Protein AF-A0A9D1WAW7-F1 (afdb_monomer_lite)

Sequence (140 aa):
MKHTKSDRIQVIIAYILGCIFFIIWVLHLYSKIKEDHTSNSPEATPSENVYSSNSSTNSIKWLYGKWKCSTPYGSMYLIIDATTITEMVGNEVNNASYSIKNGVLYAKYRGDGGISTSYPLDINNQRIGAGDGYWYTKMN

Radius of gyration: 22.23 Å; chains: 1; bounding box: 55×31×69 Å

Structure (mmCIF, N/CA/C/O backbone):
data_AF-A0A9D1WAW7-F1
#
_entry.id   AF-A0A9D1WAW7-F1
#
loop_
_atom_site.group_PDB
_atom_site.id
_atom_site.type_symbol
_atom_site.label_atom_id
_atom_site.label_alt_id
_atom_site.label_comp_id
_atom_site.label_asym_id
_atom_site.label_entity_id
_atom_site.label_seq_id
_atom_site.pdbx_PDB_ins_code
_atom_site.Cartn_x
_atom_site.Cartn_y
_atom_site.Cartn_z
_atom_site.occupancy
_atom_site.B_iso_or_equiv
_atom_site.auth_seq_id
_atom_site.auth_comp_id
_atom_site.auth_asym_id
_atom_site.auth_atom_id
_atom_site.pdbx_PDB_model_num
ATOM 1 N N . MET A 1 1 ? 18.675 10.480 -51.623 1.00 48.12 1 MET A N 1
ATOM 2 C CA . MET A 1 1 ? 17.213 10.681 -51.529 1.00 48.12 1 MET A CA 1
ATOM 3 C C . MET A 1 1 ? 16.947 11.529 -50.291 1.00 48.12 1 MET A C 1
ATOM 5 O O . MET A 1 1 ? 17.287 11.099 -49.198 1.00 48.12 1 MET A O 1
ATOM 9 N N . LYS A 1 2 ? 16.527 12.790 -50.461 1.00 50.66 2 LYS A N 1
ATOM 10 C CA . LYS A 1 2 ? 16.333 13.745 -49.356 1.00 50.66 2 LYS A CA 1
ATOM 11 C C . LYS A 1 2 ? 15.038 13.382 -48.623 1.00 50.66 2 LYS A C 1
ATOM 13 O O . LYS A 1 2 ? 13.974 13.670 -49.151 1.00 50.66 2 LYS A O 1
ATOM 18 N N . HIS A 1 3 ? 15.118 12.773 -47.440 1.00 53.75 3 HIS A N 1
ATOM 19 C CA . HIS A 1 3 ? 13.953 12.700 -46.555 1.00 53.75 3 HIS A CA 1
ATOM 20 C C . HIS A 1 3 ? 13.754 14.075 -45.925 1.00 53.75 3 HIS A C 1
ATOM 22 O O . HIS A 1 3 ? 14.550 14.548 -45.109 1.00 53.75 3 HIS A O 1
ATOM 28 N N . THR A 1 4 ? 12.740 14.769 -46.415 1.00 57.72 4 THR A N 1
ATOM 29 C CA . THR A 1 4 ? 12.418 16.143 -46.074 1.00 57.72 4 THR A CA 1
ATOM 30 C C . THR A 1 4 ? 11.863 16.215 -44.661 1.00 57.72 4 THR A C 1
ATOM 32 O O . THR A 1 4 ? 10.975 15.463 -44.280 1.00 57.72 4 THR A O 1
ATOM 35 N N . LYS A 1 5 ? 12.362 17.179 -43.882 1.00 56.59 5 LYS A N 1
ATOM 36 C CA . LYS A 1 5 ? 11.914 17.557 -42.527 1.00 56.59 5 LYS A CA 1
ATOM 37 C C . LYS A 1 5 ? 10.376 17.618 -42.374 1.00 56.59 5 LYS A C 1
ATOM 39 O O . LYS A 1 5 ? 9.871 17.431 -41.274 1.00 56.59 5 LYS A O 1
ATOM 44 N N . SER A 1 6 ? 9.662 17.830 -43.485 1.00 60.94 6 SER A N 1
ATOM 45 C CA . SER A 1 6 ? 8.203 17.773 -43.629 1.00 60.94 6 SER A CA 1
ATOM 46 C C . SER A 1 6 ? 7.583 16.429 -43.208 1.00 60.94 6 SER A C 1
ATOM 48 O O . SER A 1 6 ? 6.613 16.436 -42.455 1.00 60.94 6 SER A O 1
ATOM 50 N N . ASP A 1 7 ? 8.183 15.288 -43.559 1.00 66.06 7 ASP A N 1
ATOM 51 C CA . ASP A 1 7 ? 7.614 13.956 -43.285 1.00 66.06 7 ASP A CA 1
ATOM 52 C C . ASP A 1 7 ? 7.608 13.649 -41.782 1.00 66.06 7 ASP A C 1
ATOM 54 O O . ASP A 1 7 ? 6.654 13.103 -41.234 1.00 66.06 7 ASP A O 1
ATOM 58 N N . ARG A 1 8 ? 8.667 14.069 -41.077 1.00 68.88 8 ARG A N 1
ATOM 59 C CA . ARG A 1 8 ? 8.799 13.874 -39.624 1.00 68.88 8 ARG A CA 1
ATOM 60 C C . ARG A 1 8 ? 7.802 14.739 -38.851 1.00 68.88 8 ARG A C 1
ATOM 62 O O . ARG A 1 8 ? 7.295 14.307 -37.823 1.00 68.88 8 ARG A O 1
ATOM 69 N N . ILE A 1 9 ? 7.500 15.935 -39.357 1.00 71.69 9 ILE A N 1
ATOM 70 C CA . ILE A 1 9 ? 6.492 16.829 -38.771 1.00 71.69 9 ILE A CA 1
ATOM 71 C C . ILE A 1 9 ? 5.089 16.248 -38.972 1.00 71.69 9 ILE A C 1
ATOM 73 O O . ILE A 1 9 ? 4.294 16.266 -38.037 1.00 71.69 9 ILE A O 1
ATOM 77 N N . GLN A 1 10 ? 4.796 15.664 -40.138 1.00 73.69 10 GLN A N 1
ATOM 78 C CA . GLN A 1 10 ? 3.506 15.013 -40.380 1.00 73.69 10 GLN A CA 1
ATOM 79 C C . GLN A 1 10 ? 3.266 13.810 -39.461 1.00 73.69 10 GLN A C 1
ATOM 81 O O . GLN A 1 10 ? 2.165 13.658 -38.940 1.00 73.69 10 GLN A O 1
ATOM 86 N N . VAL A 1 11 ? 4.299 13.008 -39.182 1.00 76.00 11 VAL A N 1
ATOM 87 C CA . VAL A 1 11 ? 4.214 11.881 -38.233 1.00 76.00 11 VAL A CA 1
ATOM 88 C C . VAL A 1 11 ? 3.921 12.370 -36.811 1.00 76.00 11 VAL A C 1
ATOM 90 O O . VAL A 1 11 ? 3.091 11.787 -36.118 1.00 76.00 11 VAL A O 1
ATOM 93 N N . ILE A 1 12 ? 4.553 13.468 -36.384 1.00 79.44 12 ILE A N 1
ATOM 94 C CA . ILE A 1 12 ? 4.315 14.060 -35.060 1.00 79.44 12 ILE A CA 1
ATOM 95 C C . ILE A 1 12 ? 2.891 14.620 -34.963 1.00 79.44 12 ILE A C 1
ATOM 97 O O . ILE A 1 12 ? 2.213 14.386 -33.967 1.00 79.44 12 ILE A O 1
ATOM 101 N N . ILE A 1 13 ? 2.406 15.306 -36.001 1.00 80.88 13 ILE A N 1
ATOM 102 C CA . ILE A 1 13 ? 1.034 15.829 -36.036 1.00 80.88 13 ILE A CA 1
ATOM 103 C C . ILE A 1 13 ? 0.020 14.678 -36.005 1.00 80.88 13 ILE A C 1
ATOM 105 O O . ILE A 1 13 ? -0.926 14.731 -35.224 1.00 80.88 13 ILE A O 1
ATOM 109 N N . ALA A 1 14 ? 0.235 13.614 -36.782 1.00 81.25 14 ALA A N 1
ATOM 110 C CA . ALA A 1 14 ? -0.627 12.432 -36.773 1.00 81.25 14 ALA A CA 1
ATOM 111 C C . ALA A 1 14 ? -0.656 11.748 -35.395 1.00 81.25 14 ALA A C 1
ATOM 113 O O . ALA A 1 14 ? -1.723 11.354 -34.927 1.00 81.25 14 ALA A O 1
ATOM 114 N N . TYR A 1 15 ? 0.491 11.669 -34.715 1.00 85.12 15 TYR A N 1
ATOM 115 C CA . TYR A 1 15 ? 0.584 11.132 -33.359 1.00 85.12 15 TYR A CA 1
ATOM 116 C C . TYR A 1 15 ? -0.177 11.995 -32.342 1.00 85.12 15 TYR A C 1
ATOM 118 O O . TYR A 1 15 ? -0.980 11.470 -31.575 1.00 85.12 15 TYR A O 1
ATOM 126 N N . ILE A 1 16 ? 0.003 13.321 -32.377 1.00 85.88 16 ILE A N 1
ATOM 127 C CA . ILE A 1 16 ? -0.704 14.256 -31.486 1.00 85.88 16 ILE A CA 1
ATOM 128 C C . ILE A 1 16 ? -2.218 14.162 -31.696 1.00 85.88 16 ILE A C 1
ATOM 130 O O . ILE A 1 16 ? -2.967 14.078 -30.723 1.00 85.88 16 ILE A O 1
ATOM 134 N N . LEU A 1 17 ? -2.677 14.125 -32.951 1.00 85.69 17 LEU A N 1
ATOM 135 C CA . LEU A 1 17 ? -4.096 13.960 -33.264 1.00 85.69 17 LEU A CA 1
ATOM 136 C C . LEU A 1 17 ? -4.626 12.618 -32.744 1.00 85.69 17 LEU A C 1
ATOM 138 O O . LEU A 1 17 ? -5.684 12.593 -32.119 1.00 85.69 17 LEU A O 1
ATOM 142 N N . GLY A 1 18 ? -3.872 11.527 -32.905 1.00 85.56 18 GLY A N 1
ATOM 143 C CA . GLY A 1 18 ? -4.213 10.220 -32.336 1.00 85.56 18 GLY A CA 1
ATOM 144 C C . GLY A 1 18 ? -4.352 10.245 -30.810 1.00 85.56 18 GLY A C 1
ATOM 145 O O . GLY A 1 18 ? -5.332 9.727 -30.275 1.00 85.56 18 GLY A O 1
ATOM 146 N N . CYS A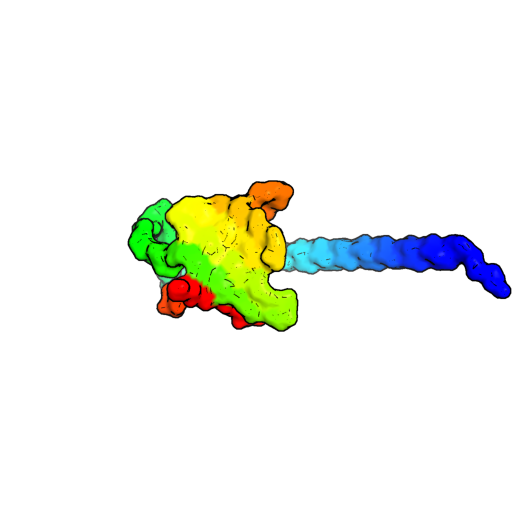 1 19 ? -3.433 10.910 -30.103 1.00 84.38 19 CYS A N 1
ATOM 147 C CA . CYS A 1 19 ? -3.517 11.086 -28.652 1.00 84.38 19 CYS A CA 1
ATOM 148 C C . CYS A 1 19 ? -4.753 11.896 -28.236 1.00 84.38 19 CYS A C 1
ATOM 150 O O . CYS A 1 19 ? -5.418 11.530 -27.270 1.00 84.38 19 CYS A O 1
ATOM 152 N N . ILE A 1 20 ? -5.103 12.959 -28.968 1.00 87.44 20 ILE A N 1
ATOM 153 C CA . ILE A 1 20 ? -6.302 13.765 -28.688 1.00 87.44 20 ILE A CA 1
ATOM 154 C C . ILE A 1 20 ? -7.574 12.929 -28.876 1.00 87.44 20 ILE A C 1
ATOM 156 O O . ILE A 1 20 ? -8.439 12.937 -28.002 1.00 87.44 20 ILE A O 1
ATOM 160 N N . PHE A 1 21 ? -7.680 12.160 -29.965 1.00 83.88 21 PHE A N 1
ATOM 161 C CA . PHE A 1 21 ? -8.817 11.259 -30.185 1.00 83.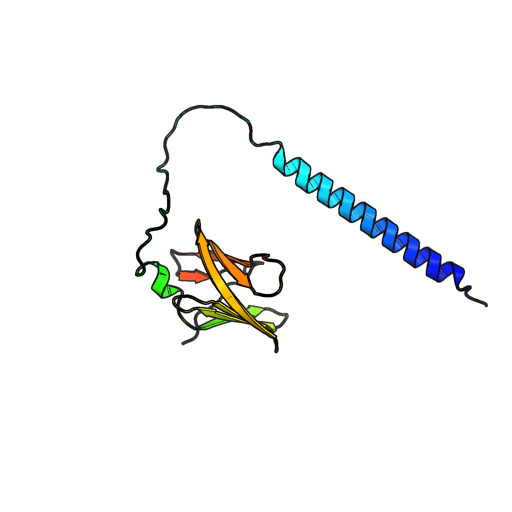88 21 PHE A CA 1
ATOM 162 C C . PHE A 1 21 ? -8.933 10.196 -29.089 1.00 83.88 21 PHE A C 1
ATOM 164 O O . PHE A 1 21 ? -10.037 9.925 -28.616 1.00 83.88 21 PHE A O 1
ATOM 171 N N . PHE A 1 22 ? -7.807 9.640 -28.637 1.00 82.56 22 PHE A N 1
ATOM 172 C CA . PHE A 1 22 ? -7.783 8.683 -27.535 1.00 82.56 22 PHE A CA 1
ATOM 173 C C . PHE A 1 22 ? -8.264 9.311 -26.218 1.00 82.56 22 PHE A C 1
ATOM 175 O O . PHE A 1 22 ? -9.098 8.726 -25.532 1.00 82.56 22 PHE A O 1
ATOM 182 N N . ILE A 1 23 ? -7.824 10.533 -25.895 1.00 85.19 23 ILE A N 1
ATOM 183 C CA . ILE A 1 23 ? -8.267 11.263 -24.695 1.00 85.19 23 ILE A CA 1
ATOM 184 C C . ILE A 1 23 ? -9.771 11.569 -24.755 1.00 85.19 23 ILE A C 1
ATOM 186 O O . ILE A 1 23 ? -10.471 11.365 -23.764 1.00 85.19 23 ILE A O 1
ATOM 190 N N . ILE A 1 24 ? -10.291 12.007 -25.908 1.00 83.81 24 ILE A N 1
ATOM 191 C CA . ILE A 1 24 ? -11.731 12.257 -26.093 1.00 83.81 24 ILE A CA 1
ATOM 192 C C . ILE A 1 24 ? -12.529 10.960 -25.916 1.00 83.81 24 ILE A C 1
ATOM 194 O O . ILE A 1 24 ? -13.557 10.966 -25.242 1.00 83.81 24 ILE A O 1
ATOM 198 N N . TRP A 1 25 ? -12.053 9.844 -26.472 1.00 82.75 25 TRP A N 1
ATOM 199 C CA . TRP A 1 25 ? -12.703 8.540 -26.333 1.00 82.75 25 TRP A CA 1
ATOM 200 C C . TRP A 1 25 ? -12.724 8.053 -24.877 1.00 82.75 25 TRP A C 1
ATOM 202 O O . TRP A 1 25 ? -13.775 7.635 -24.391 1.00 82.75 25 TRP A O 1
ATOM 212 N N . VAL A 1 26 ? -11.608 8.187 -24.152 1.00 80.06 26 VAL A N 1
ATOM 213 C CA . VAL A 1 26 ? -11.519 7.857 -22.719 1.00 80.06 26 VAL A CA 1
ATOM 214 C C . VAL A 1 26 ? -12.461 8.736 -21.893 1.00 80.06 26 VAL A C 1
ATOM 216 O O . VAL A 1 26 ? -13.186 8.216 -21.048 1.00 80.06 26 VAL A O 1
ATOM 219 N N . LEU A 1 27 ? -12.529 10.044 -22.161 1.00 75.06 27 LEU A N 1
ATOM 220 C CA . LEU A 1 27 ? -13.482 10.943 -21.499 1.00 75.06 27 LEU A CA 1
ATOM 221 C C . LEU A 1 27 ? -14.939 10.542 -21.776 1.00 75.06 27 LEU A C 1
ATOM 223 O O . LEU A 1 27 ? -15.752 10.541 -20.855 1.00 75.06 27 LEU A O 1
ATOM 227 N N . HIS A 1 28 ? -15.270 10.150 -23.009 1.00 67.56 28 HIS A N 1
ATOM 228 C CA . HIS A 1 28 ? -16.613 9.677 -23.362 1.00 67.56 28 HIS A CA 1
ATOM 229 C C . HIS A 1 28 ? -16.981 8.377 -22.632 1.00 67.56 28 HIS A C 1
ATOM 231 O O . HIS A 1 28 ? -18.109 8.226 -22.160 1.00 67.56 28 HIS A O 1
ATOM 237 N N . LEU A 1 29 ? -16.023 7.454 -22.495 1.00 69.31 29 LEU A N 1
ATOM 238 C CA . LEU A 1 29 ? -16.196 6.220 -21.731 1.00 69.31 29 LEU A CA 1
ATOM 239 C C . LEU A 1 29 ? -16.419 6.509 -20.239 1.00 69.31 29 LEU A C 1
ATOM 241 O O . LEU A 1 29 ? -17.311 5.924 -19.630 1.00 69.31 29 LEU A O 1
ATOM 245 N N . TYR A 1 30 ? -15.672 7.456 -19.668 1.00 65.06 30 TYR A N 1
ATOM 246 C CA . TYR A 1 30 ? -15.841 7.889 -18.278 1.00 65.06 30 TYR A CA 1
ATOM 247 C C . TYR A 1 30 ? -17.189 8.575 -18.020 1.00 65.06 30 TYR A C 1
ATOM 249 O O . TYR A 1 30 ? -17.793 8.348 -16.971 1.00 65.06 30 TYR A O 1
ATOM 257 N N . SER A 1 31 ? -17.693 9.381 -18.960 1.00 62.34 31 SER A N 1
ATOM 258 C CA . SER A 1 31 ? -19.015 10.013 -18.840 1.00 62.34 31 SER A CA 1
ATOM 259 C C . SER A 1 31 ? -20.150 8.988 -18.868 1.00 62.34 31 SER A C 1
ATOM 261 O O . SER A 1 31 ? -21.093 9.107 -18.091 1.00 62.34 31 SER A O 1
ATOM 263 N N . LYS A 1 32 ? -20.031 7.928 -19.680 1.00 53.03 32 LYS A N 1
ATOM 264 C CA . LYS A 1 32 ? -21.042 6.861 -19.772 1.00 53.03 32 LYS A CA 1
ATOM 265 C C . LYS A 1 32 ? -21.195 6.050 -18.478 1.00 53.03 32 LYS A C 1
ATOM 267 O O . LYS A 1 32 ? -22.260 5.503 -18.229 1.00 53.03 32 LYS A O 1
ATOM 272 N N . ILE A 1 33 ? -20.161 6.007 -17.635 1.00 55.56 33 ILE A N 1
ATOM 273 C CA . ILE A 1 33 ? -20.196 5.319 -16.333 1.00 55.56 33 ILE A CA 1
ATOM 274 C C . ILE A 1 33 ? -20.946 6.148 -15.271 1.00 55.56 33 ILE A C 1
ATOM 276 O O . ILE A 1 33 ? -21.414 5.595 -14.281 1.00 55.56 33 ILE A O 1
ATOM 280 N N . LYS A 1 34 ? -21.109 7.467 -15.459 1.00 52.03 34 LYS A N 1
ATOM 281 C CA . LYS A 1 34 ? -21.796 8.327 -14.480 1.00 52.03 34 LYS A CA 1
ATOM 282 C C . LYS A 1 34 ? -23.321 8.372 -14.623 1.00 52.03 34 LYS A C 1
ATOM 284 O O . LYS A 1 34 ? -23.966 8.834 -13.688 1.00 52.03 34 LYS A O 1
ATOM 289 N N . GLU A 1 35 ? -23.894 7.902 -15.732 1.00 49.16 35 GLU A N 1
ATOM 290 C CA . GLU A 1 35 ? -25.340 8.034 -15.991 1.00 49.16 35 GLU A CA 1
ATOM 291 C C . GLU A 1 35 ? -26.198 6.808 -15.619 1.00 49.16 35 GLU A C 1
ATOM 293 O O . GLU A 1 35 ? -27.418 6.911 -15.673 1.00 49.16 35 GLU A O 1
ATOM 298 N N . ASP A 1 36 ? -25.624 5.683 -15.171 1.00 44.59 36 ASP A N 1
ATOM 299 C CA . ASP A 1 36 ? -26.400 4.447 -14.905 1.00 44.59 36 ASP A CA 1
ATOM 300 C C . ASP A 1 36 ? -26.704 4.163 -13.419 1.00 44.59 36 ASP A C 1
ATOM 302 O O . ASP A 1 36 ? -26.898 3.025 -12.992 1.00 44.59 36 ASP A O 1
ATOM 306 N N . HIS A 1 37 ? -26.769 5.198 -12.582 1.00 47.06 37 HIS A N 1
ATOM 307 C CA . HIS A 1 37 ? -27.237 5.040 -11.202 1.00 47.06 37 HIS A CA 1
ATOM 308 C C . HIS A 1 37 ? -28.389 5.991 -10.892 1.00 47.06 37 HIS A C 1
ATOM 310 O O . HIS A 1 37 ? -28.301 6.888 -10.059 1.00 47.06 37 HIS A O 1
ATOM 316 N N . THR A 1 38 ? -29.515 5.769 -11.564 1.00 45.69 38 THR A N 1
ATOM 317 C CA . THR A 1 38 ? -30.839 6.123 -11.045 1.00 45.69 38 THR A CA 1
ATOM 318 C C . THR A 1 38 ? -31.826 5.030 -11.441 1.00 45.69 38 THR A C 1
ATOM 320 O O . THR A 1 38 ? -32.304 4.987 -12.568 1.00 45.69 38 THR A O 1
ATOM 323 N N . SER A 1 39 ? -32.142 4.144 -10.498 1.00 35.34 39 SER A N 1
ATOM 324 C CA . SER A 1 39 ? -33.345 3.312 -10.548 1.00 35.34 39 SER A CA 1
ATOM 325 C C . SER A 1 39 ? -33.838 3.040 -9.125 1.00 35.34 39 SER A C 1
ATOM 327 O O . SER A 1 39 ? -33.055 2.741 -8.225 1.00 35.34 39 SER A O 1
ATOM 329 N N . ASN A 1 40 ? -35.141 3.223 -8.933 1.00 37.91 40 ASN A N 1
ATOM 330 C CA . ASN A 1 40 ? -35.866 3.203 -7.666 1.00 37.91 40 ASN A CA 1
ATOM 331 C C . ASN A 1 40 ? -36.331 1.781 -7.273 1.00 37.91 40 ASN A C 1
ATOM 333 O O . ASN A 1 40 ? -36.991 1.154 -8.091 1.00 37.91 40 ASN A O 1
ATOM 337 N N . SER A 1 41 ? -36.136 1.411 -5.989 1.00 36.06 41 SER A N 1
ATOM 338 C CA . SER A 1 41 ? -37.008 0.590 -5.089 1.00 36.06 41 SER A CA 1
ATOM 339 C C . SER A 1 41 ? -37.328 -0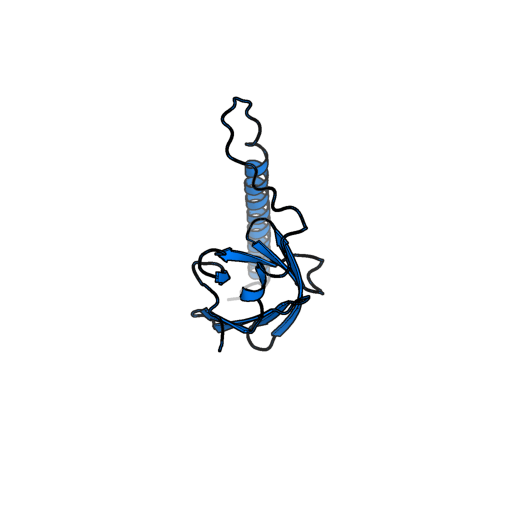.894 -5.441 1.00 36.06 41 SER A C 1
ATOM 341 O O . SER A 1 41 ? -37.364 -1.215 -6.624 1.00 36.06 41 SER A O 1
ATOM 343 N N . PRO A 1 42 ? -37.659 -1.817 -4.490 1.00 44.56 42 PRO A N 1
ATOM 344 C CA . PRO A 1 42 ? -37.829 -1.678 -3.035 1.00 44.56 42 PRO A CA 1
ATOM 345 C C . PRO A 1 42 ? -36.998 -2.641 -2.145 1.00 44.56 42 PRO A C 1
ATOM 347 O O . PRO A 1 42 ? -36.550 -3.705 -2.557 1.00 44.56 42 PRO A O 1
ATOM 350 N N . GLU A 1 43 ? -36.840 -2.205 -0.892 1.00 41.12 43 GLU A N 1
ATOM 351 C CA . GLU A 1 43 ? -36.757 -2.960 0.371 1.00 41.12 43 GLU A CA 1
ATOM 352 C C . GLU A 1 43 ? -36.365 -4.454 0.338 1.00 41.12 43 GLU A C 1
ATOM 354 O O . GLU A 1 43 ? -37.191 -5.345 0.162 1.00 41.12 43 GLU A O 1
ATOM 359 N N . ALA A 1 44 ? -35.104 -4.718 0.678 1.00 36.88 44 ALA A N 1
ATOM 360 C CA . ALA A 1 44 ? -34.708 -5.846 1.516 1.00 36.88 44 ALA A CA 1
ATOM 361 C C . ALA A 1 44 ? -33.381 -5.472 2.172 1.00 36.88 44 ALA A C 1
ATOM 363 O O . ALA A 1 44 ? -32.373 -5.383 1.485 1.00 36.88 44 ALA A O 1
ATOM 364 N N . THR A 1 45 ? -33.404 -5.196 3.472 1.00 48.53 45 THR A N 1
ATOM 365 C CA . THR A 1 45 ? -32.263 -4.802 4.308 1.00 48.53 45 THR A CA 1
ATOM 366 C C . THR A 1 45 ? -31.119 -5.823 4.249 1.00 48.53 45 THR A C 1
ATOM 368 O O . THR A 1 45 ? -31.316 -6.965 4.669 1.00 48.53 45 THR A O 1
ATOM 371 N N . PRO A 1 46 ? -29.890 -5.408 3.886 1.00 36.38 46 PRO A N 1
ATOM 372 C CA . PRO A 1 46 ? -28.689 -6.049 4.402 1.00 36.38 46 PRO A CA 1
ATOM 373 C C . PRO A 1 46 ? -27.865 -4.984 5.129 1.00 36.38 46 PRO A C 1
ATOM 375 O O . PRO A 1 46 ? -27.477 -3.971 4.552 1.00 36.38 46 PRO A O 1
ATOM 378 N N . SER A 1 47 ? -27.659 -5.223 6.422 1.00 39.47 47 SER A N 1
ATOM 379 C CA . SER A 1 47 ? -26.898 -4.411 7.375 1.00 39.47 47 SER A CA 1
ATOM 380 C C . SER A 1 47 ? -25.862 -3.481 6.738 1.00 39.47 47 SER A C 1
ATOM 382 O O . SER A 1 47 ? -24.827 -3.916 6.224 1.00 39.47 47 SER A O 1
ATOM 384 N N . GLU A 1 48 ? -26.151 -2.188 6.834 1.00 35.56 48 GLU A N 1
ATOM 385 C CA . GLU A 1 48 ? -25.228 -1.099 6.578 1.00 35.56 48 GLU A CA 1
ATOM 386 C C . GLU A 1 48 ? -24.074 -1.211 7.581 1.00 35.56 48 GLU A C 1
ATOM 388 O O . GLU A 1 48 ? -24.145 -0.733 8.713 1.00 35.56 48 GLU A O 1
ATOM 393 N N . ASN A 1 49 ? -22.989 -1.876 7.187 1.00 37.31 49 ASN A N 1
ATOM 394 C CA . ASN A 1 49 ? -21.736 -1.796 7.924 1.00 37.31 49 ASN A CA 1
ATOM 395 C C . ASN A 1 49 ? -21.109 -0.440 7.600 1.00 37.31 49 ASN A C 1
ATOM 397 O O . ASN A 1 49 ? -20.139 -0.333 6.848 1.00 37.31 49 ASN A O 1
ATOM 401 N N . VAL A 1 50 ? -21.704 0.606 8.177 1.00 37.09 50 VAL A N 1
ATOM 402 C CA . VAL A 1 50 ? -21.066 1.894 8.394 1.00 37.09 50 VAL A CA 1
ATOM 403 C C . VAL A 1 50 ? -19.813 1.582 9.201 1.00 37.09 50 VAL A C 1
ATOM 405 O O . VAL A 1 50 ? -19.864 1.455 10.426 1.00 37.09 50 VAL A O 1
ATOM 408 N N . TYR A 1 51 ? -18.669 1.426 8.531 1.00 40.16 51 TYR A N 1
ATOM 409 C CA . TYR A 1 51 ? -17.373 1.534 9.188 1.00 40.16 51 TYR A CA 1
ATOM 410 C C . TYR A 1 51 ? -17.209 2.997 9.586 1.00 40.16 51 TYR A C 1
ATOM 412 O O . TYR A 1 51 ? -16.575 3.811 8.918 1.00 40.16 51 TYR A O 1
ATOM 420 N N . SER A 1 52 ? -17.900 3.306 10.680 1.00 34.62 52 SER A N 1
ATOM 421 C CA . SER A 1 52 ? -17.819 4.515 11.460 1.00 34.62 52 SER A CA 1
ATOM 422 C C . SER A 1 52 ? -16.350 4.785 11.741 1.00 34.62 52 SER A C 1
ATOM 424 O O . SER A 1 52 ? -15.576 3.878 12.060 1.00 34.62 52 SER A O 1
ATOM 426 N N . SER A 1 53 ? -15.978 6.051 11.616 1.00 37.91 53 SER A N 1
ATOM 427 C CA . SER A 1 53 ? -14.651 6.639 11.799 1.00 37.91 53 SER A CA 1
ATOM 428 C C . SER A 1 53 ? -14.085 6.515 13.228 1.00 37.91 53 SER A C 1
ATOM 430 O O . SER A 1 53 ? -13.278 7.335 13.643 1.00 37.91 53 SER A O 1
ATOM 432 N N . ASN A 1 54 ? -14.490 5.480 13.966 1.00 41.41 54 ASN A N 1
ATOM 433 C CA . ASN A 1 54 ? -14.023 5.069 15.288 1.00 41.41 54 ASN A CA 1
ATOM 434 C C . ASN A 1 54 ? -13.684 3.564 15.318 1.00 41.41 54 ASN A C 1
ATOM 436 O O . ASN A 1 54 ? -13.855 2.888 16.334 1.00 41.41 54 ASN A O 1
ATOM 440 N N . SER A 1 55 ? -13.203 3.004 14.203 1.00 39.94 55 SER A N 1
ATOM 441 C CA . SER A 1 55 ? -12.691 1.632 14.169 1.00 39.94 55 SER A CA 1
ATOM 442 C C . SER A 1 55 ? -11.384 1.544 14.954 1.00 39.94 55 SER A C 1
ATOM 444 O O . SER A 1 55 ? -10.308 1.821 14.432 1.00 39.94 55 SER A O 1
ATOM 446 N N . SER A 1 56 ? -11.521 1.186 16.230 1.00 41.75 56 SER A N 1
ATOM 447 C CA . SER A 1 56 ? -10.506 0.691 17.161 1.00 41.75 56 SER A CA 1
ATOM 448 C C . SER A 1 56 ? -9.097 0.532 16.571 1.00 41.75 56 SER A C 1
ATOM 450 O O . SER A 1 56 ? -8.836 -0.310 15.709 1.00 41.75 56 SER A O 1
ATOM 452 N N . THR A 1 57 ? -8.141 1.262 17.132 1.00 48.06 57 THR A N 1
ATOM 453 C CA . THR A 1 57 ? -6.704 1.193 16.825 1.00 48.06 57 THR A CA 1
ATOM 454 C C . THR A 1 57 ? -6.105 -0.217 16.964 1.00 48.06 57 THR A C 1
ATOM 456 O O . THR A 1 57 ? -4.956 -0.424 16.593 1.00 48.06 57 THR A O 1
ATOM 459 N N . ASN A 1 58 ? -6.854 -1.198 17.490 1.00 51.75 58 ASN A N 1
ATOM 460 C CA . ASN A 1 58 ? -6.487 -2.617 17.536 1.00 51.75 58 ASN A CA 1
ATOM 461 C C . ASN A 1 58 ? -6.797 -3.386 16.237 1.00 51.75 58 ASN A C 1
ATOM 463 O O . ASN A 1 58 ? -6.060 -4.312 15.915 1.00 51.75 58 ASN A O 1
ATOM 467 N N . SER A 1 59 ? -7.827 -3.003 15.475 1.00 71.69 59 SER A N 1
ATOM 468 C CA . SER A 1 59 ? -8.279 -3.726 14.269 1.00 71.69 59 SER A CA 1
ATOM 469 C C . SER A 1 59 ? -7.308 -3.651 13.082 1.00 71.69 59 SER A C 1
ATOM 471 O O . SER A 1 59 ? -7.331 -4.514 12.210 1.00 71.69 59 SER A O 1
ATOM 473 N N . ILE A 1 60 ? -6.419 -2.654 13.069 1.00 83.69 60 ILE A N 1
ATOM 474 C CA . ILE A 1 60 ? -5.496 -2.386 11.957 1.00 83.69 60 IL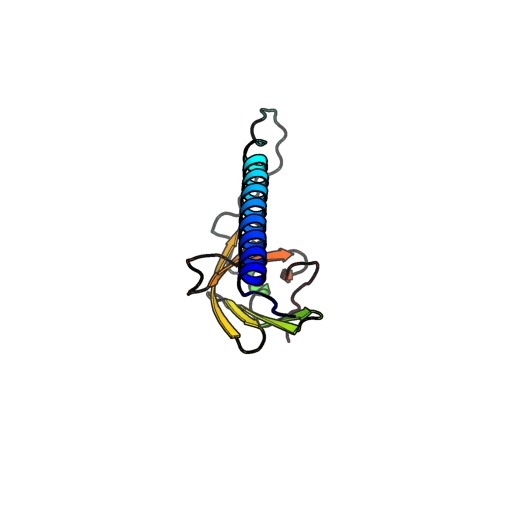E A CA 1
ATOM 475 C C . ILE A 1 60 ? -4.023 -2.628 12.299 1.00 83.69 60 ILE A C 1
ATOM 477 O O . ILE A 1 60 ? -3.169 -2.465 11.436 1.00 83.69 60 ILE A O 1
ATOM 481 N N . LYS A 1 61 ? -3.689 -3.057 13.527 1.00 90.12 61 LYS A N 1
ATOM 482 C CA . LYS A 1 61 ? -2.284 -3.286 13.937 1.00 90.12 61 LYS A CA 1
ATOM 483 C C . LYS A 1 61 ? -1.561 -4.305 13.061 1.00 90.12 61 LYS A C 1
ATOM 485 O O . LYS A 1 61 ? -0.341 -4.247 12.932 1.00 90.12 61 LYS A O 1
ATOM 490 N N . TRP A 1 62 ? -2.307 -5.223 12.448 1.00 92.50 62 TRP A N 1
ATOM 491 C CA . TRP A 1 62 ? -1.754 -6.189 11.507 1.00 92.50 62 TRP A CA 1
ATOM 492 C C . TRP A 1 62 ? -1.132 -5.514 10.273 1.00 92.50 62 TRP A C 1
ATOM 494 O O . TRP A 1 62 ? -0.218 -6.096 9.700 1.00 92.50 62 TRP A O 1
ATOM 504 N N . LEU A 1 63 ? -1.534 -4.288 9.907 1.00 94.75 63 LEU A N 1
ATOM 505 C CA . LEU A 1 63 ? -0.935 -3.520 8.808 1.00 94.75 63 LEU A CA 1
ATOM 506 C C . LEU A 1 63 ? 0.468 -3.003 9.135 1.00 94.75 63 LEU A C 1
ATOM 508 O O . LEU A 1 63 ? 1.257 -2.798 8.221 1.00 94.75 63 LEU A O 1
ATOM 512 N N . TYR A 1 64 ? 0.809 -2.795 10.409 1.00 94.94 64 TYR A N 1
ATOM 513 C CA . TYR A 1 64 ? 2.072 -2.145 10.762 1.00 94.94 64 TYR A CA 1
ATOM 514 C C . TYR A 1 64 ? 3.271 -3.047 10.493 1.00 94.94 64 TYR A C 1
ATOM 516 O O . TYR A 1 64 ? 3.251 -4.232 10.826 1.00 94.94 64 TYR A O 1
ATOM 524 N N . GLY A 1 65 ? 4.335 -2.481 9.938 1.00 95.56 65 GLY A N 1
ATOM 525 C CA . GLY A 1 65 ? 5.574 -3.178 9.624 1.00 95.56 65 GLY A CA 1
ATOM 526 C C . GLY A 1 65 ? 6.008 -2.985 8.178 1.00 95.56 65 GLY A C 1
ATOM 527 O O . GLY A 1 65 ? 5.543 -2.088 7.474 1.00 95.56 65 GLY A O 1
ATOM 528 N N . LYS A 1 66 ? 6.946 -3.834 7.760 1.00 97.00 66 LYS A N 1
ATOM 529 C CA . LYS A 1 66 ? 7.519 -3.827 6.417 1.00 97.00 66 LYS A CA 1
ATOM 530 C C . LYS A 1 66 ? 6.829 -4.875 5.557 1.00 97.00 66 LYS A C 1
ATOM 532 O O . LYS A 1 66 ? 6.593 -5.998 5.997 1.00 97.00 66 LYS A O 1
ATOM 537 N N . TRP A 1 67 ? 6.549 -4.509 4.323 1.00 97.44 67 TRP A N 1
ATOM 538 C CA . TRP A 1 67 ? 5.841 -5.317 3.350 1.00 97.44 67 TRP A CA 1
ATOM 539 C C . TRP A 1 67 ? 6.602 -5.295 2.037 1.00 97.44 67 TRP A C 1
ATOM 541 O O . TRP A 1 67 ? 7.138 -4.258 1.650 1.00 97.44 67 TRP A O 1
ATOM 551 N N . LYS A 1 68 ? 6.622 -6.426 1.337 1.00 96.38 68 LYS A N 1
ATOM 552 C CA . LYS A 1 68 ? 7.275 -6.570 0.037 1.00 96.38 68 LYS A CA 1
ATOM 553 C C . LYS A 1 68 ? 6.328 -7.204 -0.966 1.00 96.38 68 LYS A C 1
ATOM 555 O O . LYS A 1 68 ? 5.708 -8.223 -0.675 1.00 96.38 68 LYS A O 1
ATOM 560 N N . CYS A 1 69 ? 6.283 -6.644 -2.163 1.00 95.31 69 CYS A N 1
ATOM 561 C CA . CYS A 1 69 ? 5.694 -7.268 -3.334 1.00 95.31 69 CYS A CA 1
ATOM 562 C C . CYS A 1 69 ? 6.790 -7.466 -4.384 1.00 95.31 69 CYS A C 1
ATOM 564 O O . CYS A 1 69 ? 7.531 -6.533 -4.687 1.00 95.31 69 CYS A O 1
ATOM 566 N N . SER A 1 70 ? 6.895 -8.674 -4.934 1.00 92.62 70 SER A N 1
ATOM 567 C CA . SER A 1 70 ? 7.809 -8.985 -6.037 1.00 92.62 70 SER A CA 1
ATOM 568 C C . SER A 1 70 ? 7.001 -9.147 -7.318 1.00 92.62 70 SER A C 1
ATOM 570 O O . SER A 1 70 ? 6.086 -9.967 -7.366 1.00 92.62 70 SER A O 1
ATOM 572 N N . THR A 1 71 ? 7.355 -8.396 -8.353 1.00 88.62 71 THR A N 1
ATOM 573 C CA . THR A 1 71 ? 6.788 -8.497 -9.701 1.00 88.62 71 THR A CA 1
ATOM 574 C C . THR A 1 71 ? 7.904 -8.822 -10.702 1.00 88.62 71 THR A C 1
ATOM 576 O O . THR A 1 71 ? 9.088 -8.694 -10.371 1.00 88.62 71 THR A O 1
ATOM 579 N N . PRO A 1 72 ? 7.575 -9.209 -11.946 1.00 90.56 72 PRO A N 1
ATOM 580 C CA . PRO A 1 72 ? 8.573 -9.372 -13.006 1.00 90.56 72 PRO A CA 1
ATOM 581 C C . PRO A 1 72 ? 9.382 -8.100 -13.312 1.00 90.56 72 PRO A C 1
ATOM 583 O O . PRO A 1 72 ? 10.471 -8.192 -13.871 1.00 90.56 72 PRO A O 1
ATOM 586 N N . TYR A 1 73 ? 8.864 -6.923 -12.947 1.00 85.69 73 TYR A N 1
ATOM 587 C CA . TYR A 1 73 ? 9.487 -5.623 -13.213 1.00 85.69 73 TYR A CA 1
ATOM 588 C C . TYR A 1 73 ? 10.338 -5.106 -12.047 1.00 85.69 73 TYR A C 1
ATOM 590 O O . TYR A 1 73 ? 11.039 -4.108 -12.196 1.00 85.69 73 TYR A O 1
ATOM 598 N N . GLY A 1 74 ? 10.292 -5.764 -10.887 1.00 89.75 74 GLY A N 1
ATOM 599 C CA . GLY A 1 74 ? 11.056 -5.361 -9.714 1.00 89.75 74 GLY A CA 1
ATOM 600 C C . GLY A 1 74 ? 10.355 -5.680 -8.401 1.00 89.75 74 GLY A C 1
ATOM 601 O O . GLY A 1 74 ? 9.377 -6.419 -8.339 1.00 89.75 74 GLY A O 1
ATOM 602 N N . SER A 1 75 ? 10.884 -5.134 -7.311 1.00 92.44 75 SER A N 1
ATOM 603 C CA . SER A 1 75 ? 10.253 -5.226 -5.994 1.00 92.44 75 SER A CA 1
ATOM 604 C C . SER A 1 75 ? 9.745 -3.863 -5.552 1.00 92.44 75 SER A C 1
ATOM 606 O O . SER A 1 75 ? 10.429 -2.858 -5.731 1.00 92.44 75 SER A O 1
ATOM 608 N N . MET A 1 76 ? 8.573 -3.867 -4.931 1.00 93.69 76 MET A N 1
ATOM 609 C CA . MET A 1 76 ? 7.968 -2.712 -4.280 1.00 93.69 76 MET A CA 1
ATOM 610 C C . MET A 1 76 ? 7.899 -2.988 -2.785 1.00 93.69 76 MET A C 1
ATOM 612 O O . MET A 1 76 ? 7.595 -4.112 -2.369 1.00 93.69 76 MET A O 1
ATOM 616 N N . TYR A 1 77 ? 8.155 -1.968 -1.977 1.00 95.56 77 TYR A N 1
ATOM 617 C CA . TYR A 1 77 ? 8.132 -2.081 -0.526 1.00 95.56 77 TYR A CA 1
ATOM 618 C C . TYR A 1 77 ? 7.185 -1.054 0.071 1.00 95.56 77 TYR A C 1
ATOM 620 O O . TYR A 1 77 ? 7.161 0.089 -0.374 1.00 95.56 77 TYR A O 1
ATOM 628 N N . LEU A 1 78 ? 6.453 -1.459 1.108 1.00 96.75 78 LEU A N 1
ATOM 629 C CA . LEU A 1 78 ? 5.695 -0.551 1.962 1.00 96.75 78 LEU A CA 1
ATOM 630 C C . LEU A 1 78 ? 6.202 -0.666 3.397 1.00 96.75 78 LEU A C 1
ATOM 632 O O . LEU A 1 78 ? 6.384 -1.768 3.916 1.00 96.75 78 LEU A O 1
ATOM 636 N N . ILE A 1 79 ? 6.410 0.467 4.054 1.00 96.62 79 ILE A N 1
ATOM 637 C CA . ILE A 1 79 ? 6.628 0.548 5.499 1.00 96.62 79 ILE A CA 1
ATOM 638 C C . ILE A 1 79 ? 5.462 1.327 6.079 1.00 96.62 79 ILE A C 1
ATOM 640 O O . ILE A 1 79 ? 5.293 2.498 5.754 1.00 96.62 79 ILE A O 1
ATOM 644 N N . ILE A 1 80 ? 4.659 0.669 6.908 1.00 95.94 80 ILE A N 1
ATOM 645 C CA . ILE A 1 80 ? 3.455 1.251 7.500 1.00 95.94 80 ILE A CA 1
ATOM 646 C C . ILE A 1 80 ? 3.648 1.322 9.010 1.00 95.94 80 ILE A C 1
ATOM 648 O O . ILE A 1 80 ? 3.958 0.315 9.651 1.00 95.94 80 ILE A O 1
ATOM 652 N N . ASP A 1 81 ? 3.435 2.498 9.580 1.00 92.88 81 ASP A N 1
ATOM 653 C CA . ASP A 1 81 ? 3.348 2.705 11.022 1.00 92.88 81 ASP A CA 1
ATOM 654 C C . ASP A 1 81 ? 1.971 3.276 11.402 1.00 92.88 81 ASP A C 1
ATOM 656 O O . ASP A 1 81 ? 1.023 3.239 10.614 1.00 92.88 81 ASP A O 1
ATOM 660 N N . ALA A 1 82 ? 1.821 3.758 12.636 1.00 89.31 82 ALA A N 1
ATOM 661 C CA . ALA A 1 82 ? 0.543 4.256 13.134 1.00 89.31 82 ALA A CA 1
ATOM 662 C C . ALA A 1 82 ? 0.018 5.504 12.402 1.00 89.31 82 ALA A C 1
ATOM 664 O O . ALA A 1 82 ? -1.175 5.790 12.491 1.00 89.31 82 ALA A O 1
ATOM 665 N N . THR A 1 83 ? 0.873 6.266 11.718 1.00 85.31 83 THR A N 1
ATOM 666 C CA . THR A 1 83 ? 0.510 7.562 11.123 1.00 85.31 83 THR A CA 1
ATOM 667 C C . THR A 1 83 ? 0.988 7.739 9.685 1.00 85.31 83 THR A C 1
ATOM 669 O O . THR A 1 83 ? 0.430 8.568 8.963 1.00 85.31 83 THR A O 1
ATOM 672 N N . THR A 1 84 ? 1.988 6.975 9.247 1.00 92.06 84 THR A N 1
ATOM 673 C CA . THR A 1 84 ? 2.619 7.121 7.939 1.00 92.06 84 THR A CA 1
ATOM 674 C C . THR A 1 84 ? 2.722 5.812 7.172 1.00 92.06 84 THR A C 1
ATOM 676 O O . THR A 1 84 ? 2.733 4.709 7.727 1.00 92.06 84 THR A O 1
ATOM 679 N N . ILE A 1 85 ? 2.791 5.965 5.855 1.00 94.50 85 ILE A N 1
ATOM 680 C CA . ILE A 1 85 ? 3.149 4.924 4.906 1.00 94.50 85 ILE A CA 1
ATOM 681 C C . ILE A 1 85 ? 4.302 5.436 4.052 1.00 94.50 85 ILE A C 1
ATOM 683 O O . ILE A 1 85 ? 4.275 6.555 3.543 1.00 94.50 85 ILE A O 1
ATOM 687 N N . THR A 1 86 ? 5.333 4.618 3.908 1.00 94.00 86 THR A N 1
ATOM 688 C CA . THR A 1 86 ? 6.459 4.884 3.017 1.00 94.00 86 THR A CA 1
ATOM 689 C C . THR A 1 86 ? 6.481 3.828 1.932 1.00 94.00 86 THR A C 1
ATOM 691 O O . THR A 1 86 ? 6.517 2.641 2.244 1.00 94.00 86 THR A O 1
ATOM 694 N N . GLU A 1 87 ? 6.474 4.254 0.676 1.00 92.94 87 GLU A N 1
ATOM 695 C CA . GLU A 1 87 ? 6.660 3.384 -0.478 1.00 92.94 87 GLU A CA 1
ATOM 696 C C . GLU A 1 87 ? 8.097 3.483 -0.984 1.00 92.94 87 GLU A C 1
ATOM 698 O O . GLU A 1 87 ? 8.686 4.566 -0.994 1.00 92.94 87 GLU A O 1
ATOM 703 N N . MET A 1 88 ? 8.664 2.344 -1.380 1.00 91.50 88 MET A N 1
ATOM 704 C CA . MET A 1 88 ? 9.963 2.290 -2.042 1.00 91.50 88 MET A CA 1
ATOM 705 C C . MET A 1 88 ? 9.873 1.454 -3.312 1.00 91.50 88 MET A C 1
ATOM 707 O O . MET A 1 88 ? 9.493 0.278 -3.260 1.00 91.50 88 MET A O 1
ATOM 711 N N . VAL A 1 89 ? 10.271 2.048 -4.434 1.00 87.69 89 VAL A N 1
ATOM 712 C CA . VAL A 1 89 ? 10.346 1.391 -5.743 1.00 87.69 89 VAL A CA 1
ATOM 713 C C . VAL A 1 89 ? 11.690 1.741 -6.372 1.00 87.69 89 VAL A C 1
ATOM 715 O O . VAL A 1 89 ? 11.993 2.902 -6.637 1.00 87.69 89 VAL A O 1
ATOM 718 N N . GLY A 1 90 ? 12.540 0.733 -6.577 1.00 83.31 90 GLY A N 1
ATOM 719 C CA . GLY A 1 90 ? 13.921 0.973 -6.999 1.00 83.31 90 GLY A CA 1
ATOM 720 C C . GLY A 1 90 ? 14.676 1.842 -5.983 1.00 83.31 90 GLY A C 1
ATOM 721 O O . GLY A 1 90 ? 14.858 1.425 -4.841 1.00 83.31 90 GLY A O 1
ATOM 722 N N . ASN A 1 91 ? 15.101 3.037 -6.408 1.00 81.19 91 ASN A N 1
ATOM 723 C CA . ASN A 1 91 ? 15.806 4.016 -5.568 1.00 81.19 91 ASN A CA 1
ATOM 724 C C . ASN A 1 91 ? 14.895 5.147 -5.057 1.00 81.19 91 ASN A C 1
ATOM 726 O O . ASN A 1 91 ? 15.363 6.028 -4.335 1.00 81.19 91 ASN A O 1
ATOM 730 N N . GLU A 1 92 ? 13.623 5.157 -5.452 1.00 84.88 92 GLU A N 1
ATOM 731 C CA . GLU A 1 92 ? 12.670 6.183 -5.042 1.00 84.88 92 GLU A CA 1
ATOM 732 C C . GLU A 1 92 ? 12.057 5.815 -3.694 1.00 84.88 92 GLU A C 1
ATOM 734 O O . GLU A 1 92 ? 11.673 4.666 -3.467 1.00 84.88 92 GLU A O 1
ATOM 739 N 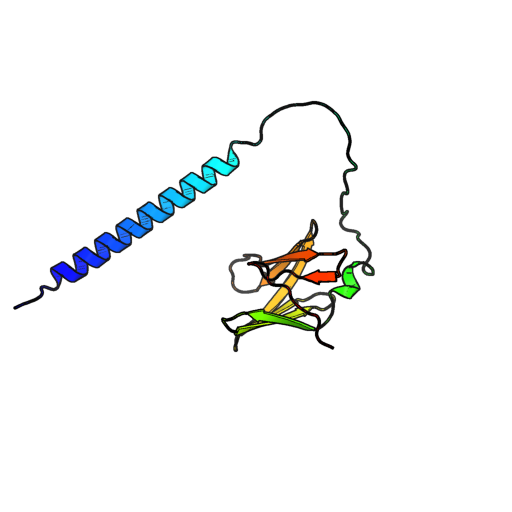N . VAL A 1 93 ? 11.983 6.797 -2.795 1.00 89.31 93 VAL A N 1
ATOM 740 C CA . VAL A 1 93 ? 11.396 6.657 -1.460 1.00 89.31 93 VAL A CA 1
ATOM 741 C C . VAL A 1 93 ? 10.387 7.777 -1.268 1.00 89.31 93 VAL A C 1
ATOM 743 O O . VAL A 1 93 ? 10.761 8.946 -1.178 1.00 89.31 93 VAL A O 1
ATOM 746 N N . ASN A 1 94 ? 9.114 7.411 -1.160 1.00 89.25 94 ASN A N 1
ATOM 747 C CA . ASN A 1 94 ? 8.002 8.346 -1.058 1.00 89.25 94 ASN A CA 1
ATOM 748 C C . ASN A 1 94 ? 7.299 8.162 0.287 1.00 89.25 94 ASN A C 1
ATOM 750 O O . ASN A 1 94 ? 6.808 7.078 0.594 1.00 89.25 94 ASN A O 1
ATOM 754 N N . ASN A 1 95 ? 7.241 9.216 1.104 1.00 90.88 95 ASN A N 1
ATOM 755 C CA . ASN A 1 95 ? 6.526 9.204 2.382 1.00 90.88 95 ASN A CA 1
ATOM 756 C C . ASN A 1 95 ? 5.156 9.888 2.250 1.00 90.88 95 ASN A C 1
ATOM 758 O O . ASN A 1 95 ? 5.025 10.940 1.616 1.00 90.88 95 ASN A O 1
ATOM 762 N N . ALA A 1 96 ? 4.144 9.293 2.871 1.00 89.88 96 ALA A N 1
ATOM 763 C CA . ALA A 1 96 ? 2.762 9.737 2.831 1.00 89.88 96 ALA A CA 1
ATOM 764 C C . ALA A 1 96 ? 2.076 9.583 4.188 1.00 89.88 96 ALA A C 1
ATOM 766 O O . ALA A 1 96 ? 2.403 8.709 4.995 1.00 89.88 96 ALA A O 1
ATOM 767 N N . SER A 1 97 ? 1.045 10.399 4.401 1.00 91.50 97 SER A N 1
ATOM 768 C CA . SER A 1 97 ? -0.014 10.051 5.344 1.00 91.50 97 SER A CA 1
ATOM 769 C C . SER A 1 97 ? -0.992 9.086 4.679 1.00 91.50 97 SER A C 1
ATOM 771 O O . SER A 1 97 ? -1.105 9.045 3.450 1.00 91.50 97 SER A O 1
ATOM 773 N N . TYR A 1 98 ? -1.732 8.326 5.482 1.00 92.38 98 TYR A N 1
ATOM 774 C CA . TYR A 1 98 ? -2.748 7.426 4.951 1.00 92.38 98 TYR A CA 1
ATOM 775 C C . TYR A 1 98 ? -4.063 7.492 5.717 1.00 92.38 98 TYR A C 1
ATOM 777 O O . TYR A 1 98 ? -4.148 7.991 6.838 1.00 92.38 98 TYR A O 1
ATOM 785 N N . SER A 1 99 ? -5.103 6.969 5.080 1.00 90.69 99 SER A N 1
ATOM 786 C CA . SER A 1 99 ? -6.404 6.711 5.688 1.00 90.69 99 SER A CA 1
ATOM 787 C C . SER A 1 99 ? -6.952 5.382 5.183 1.00 90.69 99 SER A C 1
ATOM 789 O O . SER A 1 99 ? -6.569 4.920 4.110 1.00 90.69 99 SER A O 1
ATOM 791 N N . ILE A 1 100 ? -7.834 4.752 5.955 1.00 89.94 100 ILE A N 1
ATOM 792 C CA . ILE A 1 100 ? -8.485 3.501 5.560 1.00 89.94 100 ILE A CA 1
ATOM 793 C C . ILE A 1 100 ? -9.983 3.760 5.465 1.00 89.94 100 ILE A C 1
ATOM 795 O O . ILE A 1 100 ? -10.588 4.266 6.410 1.00 89.94 100 ILE A O 1
ATOM 799 N N . LYS A 1 101 ? -10.586 3.415 4.328 1.00 88.81 101 LYS A N 1
ATOM 800 C CA . LYS A 1 101 ? -12.028 3.543 4.098 1.00 88.81 101 LYS A CA 1
ATOM 801 C C . LYS A 1 101 ? -12.509 2.376 3.248 1.00 88.81 101 LYS A C 1
ATOM 803 O O . LYS A 1 101 ? -11.899 2.069 2.233 1.00 88.81 101 LYS A O 1
ATOM 808 N N . ASN A 1 102 ? -13.600 1.734 3.664 1.00 87.88 102 ASN A N 1
ATOM 809 C CA . ASN A 1 102 ? -14.259 0.649 2.923 1.00 87.88 102 ASN A CA 1
ATOM 810 C C . ASN A 1 102 ? -13.306 -0.483 2.484 1.00 87.88 102 ASN A C 1
ATOM 812 O O . ASN A 1 102 ? -13.362 -0.935 1.346 1.00 87.88 102 ASN A O 1
ATOM 816 N N . GLY A 1 103 ? -12.401 -0.916 3.370 1.00 88.50 103 GLY A N 1
ATOM 817 C CA . GLY A 1 103 ? -11.442 -1.984 3.054 1.00 88.50 103 GLY A CA 1
ATOM 818 C C . GLY A 1 103 ? -10.334 -1.568 2.082 1.00 88.50 103 GLY A C 1
ATOM 819 O O . GLY A 1 103 ? -9.693 -2.425 1.487 1.00 88.50 103 GLY A O 1
ATOM 820 N N . VAL A 1 104 ? -10.092 -0.269 1.912 1.00 92.44 104 VAL A N 1
ATOM 821 C CA . VAL A 1 104 ? -9.030 0.262 1.052 1.00 92.44 104 VAL A CA 1
ATOM 822 C C . VAL A 1 104 ? -8.140 1.195 1.863 1.00 92.44 104 VAL A C 1
ATOM 824 O O . VAL A 1 104 ? -8.629 2.048 2.607 1.00 92.44 104 VAL A O 1
ATOM 827 N N . LEU A 1 105 ? -6.829 1.025 1.717 1.00 93.44 105 LEU A N 1
ATOM 828 C CA . LEU A 1 105 ? -5.794 1.900 2.253 1.00 93.44 105 LEU A CA 1
ATOM 829 C C . LEU A 1 105 ? -5.461 2.969 1.211 1.00 93.44 105 LEU A C 1
ATOM 831 O O . LEU A 1 105 ? -4.960 2.653 0.137 1.00 93.44 105 LEU A O 1
ATOM 835 N N . TYR A 1 106 ? -5.733 4.229 1.528 1.00 92.31 106 TYR A N 1
ATOM 836 C CA . TYR A 1 106 ? -5.445 5.375 0.673 1.00 92.31 106 TYR A CA 1
ATOM 837 C C . TYR A 1 106 ? -4.213 6.106 1.195 1.00 92.31 106 TYR A C 1
ATOM 839 O O . TYR A 1 106 ? -4.261 6.689 2.280 1.00 92.31 106 TYR A O 1
ATOM 847 N N . ALA A 1 107 ? -3.131 6.092 0.425 1.00 91.88 107 ALA A N 1
ATOM 848 C CA . ALA A 1 107 ? -1.904 6.828 0.693 1.00 91.88 107 ALA A CA 1
ATOM 849 C C . ALA A 1 107 ? -1.903 8.153 -0.073 1.00 91.88 107 ALA A C 1
ATOM 851 O O . ALA A 1 107 ? -2.169 8.180 -1.273 1.00 91.88 107 ALA A O 1
ATOM 852 N N . LYS A 1 108 ? -1.594 9.254 0.612 1.00 90.12 108 LYS A N 1
ATOM 853 C CA . LYS A 1 108 ? -1.507 10.593 0.023 1.00 90.12 108 LYS A CA 1
ATOM 854 C C . LYS A 1 108 ? -0.060 11.077 0.042 1.00 90.12 108 LYS A C 1
ATOM 856 O O . LYS A 1 108 ? 0.403 11.627 1.046 1.00 90.12 108 LYS A O 1
ATOM 861 N N . TYR A 1 109 ? 0.643 10.877 -1.067 1.00 84.25 109 TYR A N 1
ATOM 862 C CA . TYR A 1 109 ? 2.040 11.278 -1.218 1.00 84.25 109 TYR A CA 1
ATOM 863 C C . TYR A 1 109 ? 2.167 12.786 -1.452 1.00 84.25 109 TYR A C 1
ATOM 865 O O . TYR A 1 109 ? 1.320 13.438 -2.072 1.00 84.25 109 TYR A O 1
ATOM 873 N N . ARG A 1 110 ? 3.220 13.379 -0.882 1.00 74.31 110 ARG A N 1
ATOM 874 C CA . ARG A 1 110 ? 3.535 14.796 -1.092 1.00 74.31 110 ARG A CA 1
ATOM 875 C C . ARG A 1 110 ? 4.156 14.966 -2.476 1.00 74.31 110 ARG A C 1
ATOM 877 O O . ARG A 1 110 ? 5.136 14.305 -2.774 1.00 74.31 110 ARG A O 1
ATOM 884 N N . GLY A 1 111 ? 3.632 15.901 -3.266 1.00 68.94 111 GLY A N 1
ATOM 885 C CA . GLY A 1 111 ? 4.154 16.216 -4.604 1.00 68.94 111 GLY A CA 1
ATOM 886 C C . GLY A 1 111 ? 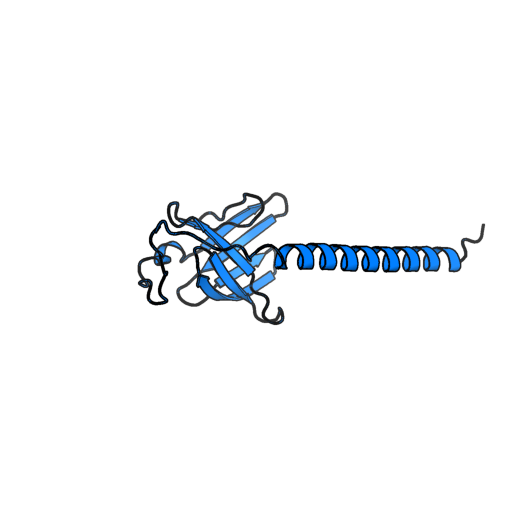3.208 15.836 -5.743 1.00 68.94 111 GLY A C 1
ATOM 887 O O . GLY A 1 111 ? 3.181 16.536 -6.749 1.00 68.94 111 GLY A O 1
ATOM 888 N N . ASP A 1 112 ? 2.321 14.862 -5.534 1.00 63.94 112 ASP A N 1
ATOM 889 C CA . ASP A 1 112 ? 1.447 14.322 -6.592 1.00 63.94 112 ASP A CA 1
ATOM 890 C C . ASP A 1 112 ? 0.158 15.133 -6.806 1.00 63.94 112 ASP A C 1
ATOM 892 O O . ASP A 1 112 ? -0.880 14.606 -7.201 1.00 63.94 112 ASP A O 1
ATOM 896 N N . GLY A 1 113 ? 0.155 16.420 -6.443 1.00 64.31 113 GLY A N 1
ATOM 897 C CA . GLY A 1 113 ? -1.040 17.269 -6.548 1.00 64.31 113 GLY A CA 1
ATOM 898 C C . GLY A 1 113 ? -2.233 16.801 -5.698 1.00 64.31 113 GLY A C 1
ATOM 899 O O . GLY A 1 113 ? -3.352 17.264 -5.901 1.00 64.31 113 GLY A O 1
ATOM 900 N N . GLY A 1 114 ? -2.014 15.898 -4.735 1.00 63.06 114 GLY A N 1
ATOM 901 C CA . GLY A 1 114 ? -3.061 15.338 -3.880 1.00 63.06 114 GLY A CA 1
ATOM 902 C C . GLY A 1 114 ? -3.721 14.062 -4.409 1.00 63.06 114 GLY A C 1
ATOM 903 O O . GLY A 1 114 ? -4.703 13.623 -3.805 1.00 63.06 114 GLY A O 1
ATOM 904 N N . ILE A 1 115 ? -3.194 13.457 -5.478 1.00 69.62 115 ILE A N 1
ATOM 905 C CA . ILE A 1 115 ? -3.606 12.123 -5.931 1.00 69.62 115 ILE A CA 1
ATOM 906 C C . ILE A 1 115 ? -3.326 11.114 -4.810 1.00 69.62 115 ILE A C 1
ATOM 908 O O . ILE A 1 115 ? -2.301 11.181 -4.134 1.00 69.62 115 ILE A O 1
ATOM 912 N N . SER A 1 116 ? -4.288 10.226 -4.560 1.00 80.56 116 SER A N 1
ATOM 913 C CA . SER A 1 116 ? -4.151 9.172 -3.555 1.00 80.56 116 SER A CA 1
ATOM 914 C C . SER A 1 116 ? -3.939 7.831 -4.242 1.00 80.56 116 SER A C 1
ATOM 916 O O . SER A 1 116 ? -4.764 7.430 -5.063 1.00 80.56 116 SER A O 1
ATOM 918 N N . THR A 1 117 ? -2.873 7.127 -3.878 1.00 90.31 117 THR A N 1
ATOM 919 C CA . THR A 1 117 ? -2.664 5.732 -4.274 1.00 90.31 117 THR A CA 1
ATOM 920 C C . THR A 1 117 ? -3.514 4.844 -3.376 1.00 90.31 117 THR A C 1
ATOM 922 O O . THR A 1 117 ? -3.547 5.030 -2.159 1.00 90.31 117 THR A O 1
ATOM 925 N N . SER A 1 118 ? -4.234 3.895 -3.966 1.00 93.00 118 SER A N 1
ATOM 926 C CA . SER A 1 118 ? -5.138 3.000 -3.245 1.00 93.00 118 SER A CA 1
ATOM 927 C C . SER A 1 118 ? -4.620 1.568 -3.241 1.00 93.00 118 SER A C 1
ATOM 929 O O . SER A 1 118 ? -4.346 1.015 -4.304 1.00 93.00 118 SER A O 1
ATOM 931 N N . TYR A 1 119 ? -4.603 0.943 -2.069 1.00 94.50 119 TYR A N 1
ATOM 932 C CA . TYR A 1 119 ? -4.263 -0.463 -1.887 1.00 94.50 119 TYR A CA 1
ATOM 933 C C . TYR A 1 119 ? -5.482 -1.202 -1.315 1.00 94.50 119 TYR A C 1
ATOM 935 O O . TYR A 1 119 ? -5.905 -0.893 -0.195 1.00 94.50 119 TYR A O 1
ATOM 943 N N . PRO A 1 120 ? -6.093 -2.148 -2.050 1.00 94.31 120 PRO A N 1
ATOM 944 C CA . PRO A 1 120 ? -7.194 -2.934 -1.509 1.00 94.31 120 PRO A CA 1
ATOM 945 C C . PRO A 1 120 ? -6.681 -3.816 -0.369 1.00 94.31 120 PRO A C 1
ATOM 947 O O . PRO A 1 120 ? -5.595 -4.391 -0.450 1.00 94.31 120 PRO A O 1
ATOM 950 N N . LEU A 1 121 ? -7.457 -3.917 0.704 1.00 93.75 121 LEU A N 1
ATOM 951 C CA . LEU A 1 121 ? -7.114 -4.709 1.874 1.00 93.75 121 LEU A CA 1
ATOM 952 C C . LEU A 1 121 ? -7.984 -5.959 1.929 1.00 93.75 121 LEU A C 1
ATOM 954 O O . LEU A 1 121 ? -9.212 -5.881 1.948 1.00 93.75 121 LEU A O 1
ATOM 958 N N . ASP A 1 122 ? -7.339 -7.111 2.047 1.00 91.25 122 ASP A N 1
ATOM 959 C CA . ASP A 1 122 ? -8.001 -8.340 2.459 1.00 91.25 122 ASP A CA 1
ATOM 960 C C . ASP A 1 122 ? -7.849 -8.465 3.976 1.00 91.25 122 ASP A C 1
ATOM 962 O O . ASP A 1 122 ? -6.846 -8.970 4.482 1.00 91.25 122 ASP A O 1
ATOM 966 N N . ILE A 1 123 ? -8.834 -7.935 4.706 1.00 88.00 123 ILE A N 1
ATOM 967 C CA . ILE A 1 123 ? -8.819 -7.893 6.175 1.00 88.00 123 ILE A CA 1
ATOM 968 C C . ILE A 1 123 ? -8.851 -9.305 6.773 1.00 88.00 123 ILE A C 1
ATOM 970 O O . ILE A 1 123 ? -8.205 -9.554 7.789 1.00 88.00 123 ILE A O 1
ATOM 974 N N . ASN A 1 124 ? -9.568 -10.233 6.131 1.00 88.19 124 ASN A N 1
ATOM 975 C CA . ASN A 1 124 ? -9.744 -11.598 6.626 1.00 88.19 124 ASN A CA 1
ATOM 976 C C . ASN A 1 124 ? -8.430 -12.378 6.571 1.00 88.19 124 ASN A C 1
ATOM 978 O O . ASN A 1 124 ? -8.090 -13.086 7.516 1.00 88.19 124 ASN A O 1
ATOM 982 N N . ASN A 1 125 ? -7.673 -12.211 5.485 1.00 90.44 125 ASN A N 1
ATOM 983 C CA . ASN A 1 125 ? -6.382 -12.869 5.302 1.00 90.44 125 ASN A CA 1
ATOM 984 C C . ASN A 1 125 ? -5.184 -11.998 5.705 1.00 90.44 125 ASN A C 1
ATOM 986 O O . ASN A 1 125 ? -4.046 -12.449 5.571 1.00 90.44 125 ASN A O 1
ATOM 990 N N . GLN A 1 126 ? -5.426 -10.772 6.181 1.00 92.25 126 GLN A N 1
ATOM 991 C CA . GLN A 1 126 ? -4.411 -9.787 6.566 1.00 92.25 126 GLN A CA 1
ATOM 992 C C . GLN A 1 126 ? -3.391 -9.519 5.449 1.00 92.25 126 GLN A C 1
ATOM 994 O O . GLN A 1 126 ? -2.177 -9.609 5.649 1.00 92.25 126 GLN A O 1
ATOM 999 N N . ARG A 1 127 ? -3.885 -9.196 4.247 1.00 92.56 127 ARG A N 1
ATOM 1000 C CA . ARG A 1 127 ? -3.057 -8.912 3.061 1.00 92.56 127 ARG A CA 1
ATOM 1001 C C . ARG A 1 127 ? -3.354 -7.539 2.481 1.00 92.56 127 ARG A C 1
ATOM 1003 O O . ARG A 1 127 ? -4.464 -7.021 2.593 1.00 92.56 127 ARG A O 1
ATOM 1010 N N . ILE A 1 128 ? -2.350 -6.982 1.815 1.00 96.94 128 ILE A N 1
ATOM 1011 C CA . ILE A 1 128 ? -2.438 -5.714 1.089 1.00 96.94 128 ILE A CA 1
ATOM 1012 C C . ILE A 1 128 ? -2.267 -6.034 -0.395 1.00 96.94 128 ILE A C 1
ATOM 1014 O O . ILE A 1 128 ? -1.300 -6.696 -0.773 1.00 96.94 128 ILE A O 1
ATOM 1018 N N . GLY A 1 129 ? -3.203 -5.610 -1.235 1.00 95.75 129 GLY A N 1
ATOM 1019 C CA . GLY A 1 129 ? -3.113 -5.791 -2.680 1.00 95.75 129 GLY A CA 1
ATOM 1020 C C . GLY A 1 129 ? -2.170 -4.775 -3.321 1.00 95.75 129 GLY A C 1
ATOM 1021 O O . GLY A 1 129 ? -2.098 -3.625 -2.891 1.00 95.75 129 GLY A O 1
ATOM 1022 N N . ALA A 1 130 ? -1.467 -5.207 -4.364 1.00 92.69 130 ALA A N 1
ATOM 1023 C CA . ALA A 1 130 ? -0.517 -4.402 -5.133 1.00 92.69 130 ALA A CA 1
ATOM 1024 C C . ALA A 1 130 ? -0.979 -4.142 -6.583 1.00 92.69 130 ALA A C 1
ATOM 1026 O O . ALA A 1 130 ? -0.197 -3.658 -7.395 1.00 92.69 130 ALA A O 1
ATOM 1027 N N . GLY A 1 131 ? -2.236 -4.472 -6.910 1.00 88.25 131 GLY A N 1
ATOM 1028 C CA . GLY A 1 131 ? -2.754 -4.461 -8.284 1.00 88.25 131 GLY A CA 1
ATOM 1029 C C . GLY A 1 131 ? -2.430 -5.748 -9.051 1.00 88.25 131 GLY A C 1
ATOM 1030 O O . GLY A 1 131 ? -1.627 -6.559 -8.598 1.00 88.25 131 GLY A O 1
ATOM 1031 N N . ASP A 1 132 ? -3.108 -5.975 -10.181 1.00 87.44 132 ASP A N 1
ATOM 1032 C CA . ASP A 1 132 ? -2.855 -7.077 -11.132 1.00 87.44 132 ASP A CA 1
ATOM 1033 C C . ASP A 1 132 ? -2.714 -8.483 -10.513 1.00 87.44 132 ASP A C 1
ATOM 1035 O O . ASP A 1 132 ? -1.946 -9.324 -10.978 1.00 87.44 132 ASP A O 1
ATOM 1039 N N . GLY A 1 133 ? -3.457 -8.750 -9.435 1.00 89.25 133 GLY A N 1
ATOM 1040 C CA . GLY A 1 133 ? -3.421 -10.030 -8.718 1.00 89.25 133 GLY A CA 1
ATOM 1041 C C . GLY A 1 133 ? -2.204 -10.229 -7.805 1.00 89.25 133 GLY A C 1
ATOM 1042 O O . GLY A 1 133 ? -2.087 -11.280 -7.172 1.00 89.25 133 GLY A O 1
ATOM 1043 N N . TYR A 1 134 ? -1.324 -9.235 -7.692 1.00 93.06 134 TYR A N 1
ATOM 1044 C CA . TYR A 1 134 ? -0.192 -9.255 -6.777 1.00 93.06 134 TYR A CA 1
ATOM 1045 C C . TYR A 1 134 ? -0.594 -8.823 -5.366 1.00 93.06 134 TYR A C 1
ATOM 1047 O O . TYR A 1 134 ? -1.443 -7.952 -5.156 1.00 93.06 134 TYR A O 1
ATOM 1055 N N . TRP A 1 135 ? 0.075 -9.424 -4.387 1.00 95.62 135 TRP A N 1
ATOM 1056 C CA . TRP A 1 135 ? -0.128 -9.165 -2.968 1.00 95.62 135 TRP A CA 1
ATOM 1057 C C . TRP A 1 135 ? 1.201 -8.845 -2.304 1.00 95.62 135 TRP A C 1
ATOM 1059 O O . TRP A 1 135 ? 2.211 -9.515 -2.536 1.00 95.62 135 TRP A O 1
ATOM 1069 N N . TYR A 1 136 ? 1.190 -7.858 -1.419 1.00 96.56 136 TYR A N 1
ATOM 1070 C CA . TYR A 1 136 ? 2.294 -7.652 -0.507 1.00 96.56 136 TYR A CA 1
ATOM 1071 C C . TYR A 1 136 ? 2.337 -8.771 0.532 1.00 96.56 136 TYR A C 1
ATOM 1073 O O . TYR A 1 136 ? 1.322 -9.175 1.102 1.00 96.56 136 TYR A O 1
ATOM 1081 N N . THR A 1 137 ? 3.550 -9.221 0.823 1.00 94.62 137 THR A N 1
ATOM 1082 C CA . THR A 1 137 ? 3.852 -10.167 1.892 1.00 94.62 137 THR A CA 1
ATOM 1083 C C . THR A 1 137 ? 4.564 -9.436 3.017 1.00 94.62 137 THR A C 1
ATOM 1085 O O . THR A 1 137 ? 5.466 -8.629 2.769 1.00 94.62 137 THR A O 1
ATOM 1088 N N . LYS A 1 138 ? 4.157 -9.706 4.256 1.00 95.00 138 LYS A N 1
ATOM 1089 C CA . LYS A 1 138 ? 4.786 -9.107 5.428 1.00 95.00 138 LYS A CA 1
ATOM 1090 C C . LYS A 1 138 ? 6.200 -9.653 5.603 1.00 95.00 138 LYS A C 1
ATOM 1092 O O . LYS A 1 138 ? 6.428 -10.852 5.469 1.00 95.00 138 LYS A O 1
ATOM 1097 N N . MET A 1 139 ? 7.146 -8.762 5.859 1.00 93.19 139 MET A N 1
ATOM 1098 C CA . MET A 1 139 ? 8.537 -9.111 6.114 1.00 93.19 139 MET A CA 1
ATOM 1099 C C . MET A 1 139 ? 8.718 -9.359 7.612 1.00 93.19 139 MET A C 1
ATOM 1101 O O . MET A 1 139 ? 8.221 -8.572 8.422 1.00 93.19 139 MET A O 1
ATOM 1105 N N . ASN A 1 140 ? 9.413 -10.446 7.947 1.00 79.31 140 ASN A N 1
ATOM 1106 C CA . ASN A 1 140 ? 9.825 -10.753 9.317 1.00 79.31 140 ASN A CA 1
ATOM 1107 C C . ASN A 1 140 ? 10.984 -9.859 9.767 1.00 79.31 140 ASN A C 1
ATOM 1109 O O . ASN A 1 140 ? 11.817 -9.494 8.903 1.00 79.31 140 ASN A O 1
#

Secondary structure (DSSP, 8-state):
----HHHHHHHHHHHHHHHHHHHHHHHHHHHHHHSS----------------TT--TTTTGGG-EEEEEEETTEEEEEEE-SSEEEEEETTEEEEEEEEEETTEEEEEETTSTT-EEEEEEETTTTEEE-STT-EEEE--

pLDDT: mean 76.77, std 19.78, range [34.62, 97.44]

Organism: NCBI:txid2838759

Foldseek 3Di:
DDPDPVVVVVVVVVVVVVVVVVVVVVVVVVVVVPPPPDDDDDDDDDDDPPPPPCPDPVLCPLVAAKWWWQDPVGIWIWHDDSFWIWIDDPHDIWIFGWDDDPQKIWTQTPPPPRDTDIWHHPSVVSWTHPPPPIIIDGDD